Protein AF-A0A0Q4RD48-F1 (afdb_monomer)

Foldseek 3Di:
DVVVVVVVVVVVVVVVVVVVVVVVVVVVVVVVVVVVVVVVVVVVVVVVVVVLVVVLVVQDDLVQCDLDAPNHHVSNVVSQVVSCVVPVVDPKDKDADPSQHIDIPPPVPDDPPPDGPCPDPVNVVD

Sequence (126 aa):
MARKAALKMQGRALDVNTARAKVQEEMFASASGKLAVLNETINQMIGATEKNVDFLADQLPAGNIGPVQGNEDPFVRAVLDAYKQKHDDVELASVGTDQGVYANVPKSAVNPADYDPRKRPWYISA

Mean predicted aligned error: 7.2 Å

Structure (mmCIF, N/CA/C/O backbone):
data_AF-A0A0Q4RD48-F1
#
_entry.id   AF-A0A0Q4RD48-F1
#
loop_
_atom_site.group_PDB
_atom_site.id
_atom_site.type_symbol
_atom_site.label_atom_id
_atom_site.label_alt_id
_atom_site.label_comp_id
_atom_site.label_asym_id
_atom_site.label_entity_id
_atom_site.label_seq_id
_atom_site.pdbx_PDB_ins_code
_atom_site.Cartn_x
_atom_site.Cartn_y
_atom_site.Cartn_z
_atom_site.occupancy
_atom_site.B_iso_or_equiv
_atom_site.auth_seq_id
_atom_site.auth_comp_id
_atom_site.auth_asym_id
_atom_site.auth_atom_id
_atom_site.pdbx_PDB_model_num
ATOM 1 N N . MET A 1 1 ? -40.229 -0.021 63.964 1.00 63.75 1 MET A N 1
ATOM 2 C CA . MET A 1 1 ? -38.844 0.433 63.682 1.00 63.75 1 MET A CA 1
ATOM 3 C C . MET A 1 1 ? -38.163 -0.397 62.582 1.00 63.75 1 MET A C 1
ATOM 5 O O . MET A 1 1 ? -37.838 0.177 61.552 1.00 63.75 1 MET A O 1
ATOM 9 N N . ALA A 1 2 ? -38.022 -1.725 62.716 1.00 69.75 2 ALA A N 1
ATOM 10 C CA . ALA A 1 2 ? -37.263 -2.577 61.776 1.00 69.75 2 ALA A CA 1
ATOM 11 C C . ALA A 1 2 ? -37.723 -2.542 60.297 1.00 69.75 2 ALA A C 1
ATOM 13 O O . ALA A 1 2 ? -36.904 -2.437 59.389 1.00 69.75 2 ALA A O 1
ATOM 14 N N . ARG A 1 3 ? -39.037 -2.540 60.033 1.00 71.50 3 ARG A N 1
ATOM 15 C CA . ARG A 1 3 ? -39.597 -2.561 58.664 1.00 71.50 3 ARG A CA 1
ATOM 16 C C . ARG A 1 3 ? -39.280 -1.298 57.841 1.00 71.50 3 ARG A C 1
ATOM 18 O O . ARG A 1 3 ? -39.091 -1.379 56.634 1.00 71.50 3 ARG A O 1
ATOM 25 N N . LYS A 1 4 ? -39.168 -0.137 58.500 1.00 70.69 4 LYS A N 1
ATOM 26 C CA . LYS A 1 4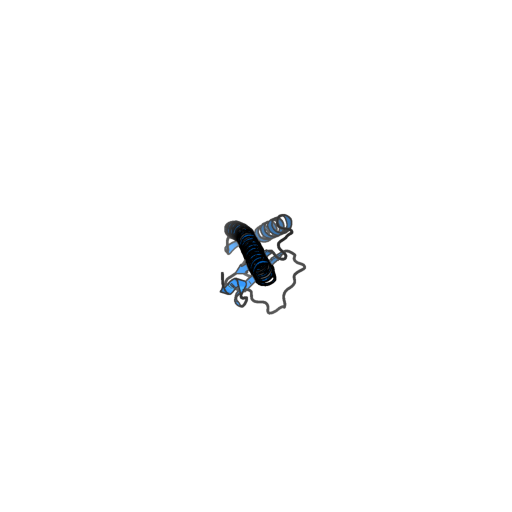 ? -38.841 1.154 57.862 1.00 70.69 4 LYS A CA 1
ATOM 27 C C . LYS A 1 4 ? -37.348 1.253 57.517 1.00 70.69 4 LYS A C 1
ATOM 29 O O . LYS A 1 4 ? -36.992 1.844 56.503 1.00 70.69 4 LYS A O 1
ATOM 34 N N . ALA A 1 5 ? -36.487 0.634 58.330 1.00 69.00 5 ALA A N 1
ATOM 35 C CA . ALA A 1 5 ? -35.058 0.508 58.048 1.00 69.00 5 ALA A CA 1
ATOM 36 C C . ALA A 1 5 ? -34.791 -0.446 56.869 1.00 69.00 5 ALA A C 1
ATOM 38 O O . ALA A 1 5 ? -34.026 -0.099 55.974 1.00 69.00 5 ALA A O 1
ATOM 39 N N . ALA A 1 6 ? -35.493 -1.585 56.810 1.00 69.19 6 ALA A N 1
ATOM 40 C CA . ALA A 1 6 ? -35.387 -2.543 55.708 1.00 69.19 6 ALA A CA 1
ATOM 41 C C . ALA A 1 6 ? -35.803 -1.943 54.350 1.00 69.19 6 ALA A C 1
ATOM 43 O O . ALA A 1 6 ? -35.068 -2.081 53.375 1.00 69.19 6 ALA A O 1
ATOM 44 N N . LEU A 1 7 ? -36.916 -1.196 54.293 1.00 70.69 7 LEU A N 1
ATOM 45 C CA . LEU A 1 7 ? -37.336 -0.493 53.069 1.00 70.69 7 LEU A CA 1
ATOM 46 C C . LEU A 1 7 ? -36.302 0.548 52.605 1.00 70.69 7 LEU A C 1
ATOM 48 O O . LEU A 1 7 ? -36.024 0.666 51.415 1.00 70.69 7 LEU A O 1
ATOM 52 N N . LYS A 1 8 ? -35.704 1.292 53.544 1.00 72.50 8 LYS A N 1
ATOM 53 C CA . LYS A 1 8 ? -34.681 2.303 53.236 1.00 72.50 8 LYS A CA 1
ATOM 54 C C . LYS A 1 8 ? -33.381 1.674 52.718 1.00 72.50 8 LYS A C 1
ATOM 56 O O . LYS A 1 8 ? -32.714 2.265 51.873 1.00 72.50 8 LYS A O 1
ATOM 61 N N . MET A 1 9 ? -33.021 0.485 53.206 1.00 68.19 9 MET A N 1
ATOM 62 C CA . MET A 1 9 ? -31.880 -0.283 52.694 1.00 68.19 9 MET A CA 1
ATOM 63 C C . MET A 1 9 ? -32.156 -0.874 51.305 1.00 68.19 9 MET A C 1
ATOM 65 O O . MET A 1 9 ? -31.274 -0.815 50.454 1.00 68.19 9 MET A O 1
ATOM 69 N N . GLN A 1 10 ? -33.372 -1.372 51.050 1.00 68.25 10 GLN A N 1
ATOM 70 C CA . GLN A 1 10 ? -33.775 -1.862 49.726 1.00 68.25 10 GLN A CA 1
ATOM 71 C C . GLN A 1 10 ? -33.775 -0.750 48.667 1.00 68.25 10 GLN A C 1
ATOM 73 O O . GLN A 1 10 ? -33.220 -0.955 47.592 1.00 68.25 10 GLN A O 1
ATOM 78 N N . GLY A 1 11 ? -34.305 0.439 48.983 1.00 75.81 11 GLY A N 1
ATOM 79 C CA . GLY A 1 11 ? -34.255 1.595 48.075 1.00 75.81 11 GLY A CA 1
ATOM 80 C C . GLY A 1 11 ? -32.822 1.992 47.708 1.00 75.81 11 GLY A C 1
ATOM 81 O O . GLY A 1 11 ? -32.483 2.076 46.536 1.00 75.81 11 GLY A O 1
ATOM 82 N N . ARG A 1 12 ? -31.930 2.087 48.705 1.00 71.50 12 ARG A N 1
ATOM 83 C CA . ARG A 1 12 ? -30.503 2.374 48.472 1.00 71.50 12 ARG A CA 1
ATOM 84 C C . ARG A 1 12 ? -29.798 1.315 47.622 1.00 71.50 12 ARG A C 1
ATOM 86 O O . ARG A 1 12 ? -28.928 1.658 46.831 1.00 71.50 12 ARG A O 1
ATOM 93 N N . ALA A 1 13 ? -30.132 0.036 47.793 1.00 71.94 13 ALA A N 1
ATOM 94 C CA . ALA A 1 13 ? -29.549 -1.039 46.991 1.00 71.94 13 ALA A CA 1
ATOM 95 C C . ALA A 1 13 ? -29.998 -0.969 45.519 1.00 71.94 13 ALA A C 1
ATOM 97 O O . ALA A 1 13 ? -29.180 -1.176 44.623 1.00 71.94 13 ALA A O 1
ATOM 98 N N . LEU A 1 14 ? -31.268 -0.629 45.269 1.00 77.19 14 LEU A N 1
ATOM 99 C CA . LEU A 1 14 ? -31.795 -0.380 43.922 1.00 77.19 14 LEU A CA 1
ATOM 100 C C . LEU A 1 14 ? -31.122 0.837 43.270 1.00 77.19 14 LEU A C 1
ATOM 102 O O . LEU A 1 14 ? -30.702 0.748 42.116 1.00 77.19 14 LEU A O 1
ATOM 106 N N . ASP A 1 15 ? -30.932 1.925 44.020 1.00 84.94 15 ASP A N 1
ATOM 107 C CA . ASP A 1 15 ? -30.245 3.128 43.537 1.00 84.94 15 ASP A CA 1
ATOM 108 C C . ASP A 1 15 ? -28.783 2.835 43.160 1.00 84.94 15 ASP A C 1
ATOM 110 O O . ASP A 1 15 ? -28.322 3.237 42.094 1.00 84.94 15 ASP A O 1
ATOM 114 N N . VAL A 1 16 ? -28.055 2.074 43.989 1.00 89.31 16 VAL A N 1
ATOM 115 C CA . VAL A 1 16 ? -26.659 1.686 43.710 1.00 89.31 16 VAL A CA 1
ATOM 116 C C . VAL A 1 16 ? -26.559 0.783 42.480 1.00 89.31 16 VAL A C 1
ATOM 118 O O . VAL A 1 16 ? -25.651 0.962 41.670 1.00 89.31 16 VAL A O 1
ATOM 121 N N . ASN A 1 17 ? -27.473 -0.174 42.314 1.00 90.81 17 ASN A N 1
ATOM 122 C CA . ASN A 1 17 ? -27.480 -1.046 41.137 1.00 90.81 17 ASN A CA 1
ATOM 123 C C . ASN A 1 17 ? -27.810 -0.267 39.858 1.00 90.81 17 ASN A C 1
ATOM 125 O O . ASN A 1 17 ? -27.171 -0.486 38.832 1.00 90.81 17 ASN A O 1
ATOM 129 N N . THR A 1 18 ? -28.742 0.684 39.938 1.00 92.50 18 THR A N 1
ATOM 130 C CA . THR A 1 18 ? -29.093 1.570 38.820 1.00 92.50 18 THR A CA 1
ATOM 131 C C . THR A 1 18 ? -27.919 2.474 38.446 1.00 92.50 18 THR A C 1
ATOM 133 O O . THR A 1 18 ? -27.555 2.561 37.276 1.00 92.50 18 THR A O 1
ATOM 136 N N . ALA A 1 19 ? -27.263 3.086 39.436 1.00 91.50 19 ALA A N 1
ATOM 137 C CA . ALA A 1 19 ? -26.072 3.903 39.216 1.00 91.50 19 ALA A CA 1
ATOM 138 C C . ALA A 1 19 ? -24.924 3.087 38.598 1.00 91.50 19 ALA A C 1
ATOM 140 O O . ALA A 1 19 ? -24.283 3.544 37.656 1.00 91.50 19 ALA A O 1
ATOM 141 N N . ARG A 1 20 ? -24.693 1.852 39.068 1.00 92.31 20 ARG A N 1
ATOM 142 C CA . ARG A 1 20 ? -23.698 0.939 38.476 1.00 92.31 20 ARG A CA 1
ATOM 143 C C . ARG A 1 20 ? -24.020 0.596 37.025 1.00 92.31 20 ARG A C 1
ATOM 145 O O . ARG A 1 20 ? -23.118 0.647 36.196 1.00 92.31 20 ARG A O 1
ATOM 152 N N . ALA A 1 21 ? -25.277 0.278 36.719 1.00 94.81 21 ALA A N 1
ATOM 153 C CA . ALA A 1 21 ? -25.706 -0.027 35.358 1.00 94.81 21 ALA A CA 1
ATOM 154 C C . ALA A 1 21 ? -25.513 1.178 34.424 1.00 94.81 21 ALA A C 1
ATOM 156 O O . ALA A 1 21 ? -24.994 1.015 33.324 1.00 94.81 21 ALA A O 1
ATOM 157 N N . LYS A 1 22 ? -25.842 2.392 34.888 1.00 95.12 22 LYS A N 1
ATOM 158 C CA . LYS A 1 22 ? -25.640 3.621 34.110 1.00 95.12 22 LYS A CA 1
ATOM 159 C C . LYS A 1 22 ? -24.163 3.887 33.824 1.00 95.12 22 LYS A C 1
ATOM 161 O O . LYS A 1 22 ? -23.805 4.165 32.687 1.00 95.12 22 LYS A O 1
ATOM 166 N N . VAL A 1 23 ? -23.299 3.722 34.826 1.00 95.88 23 VAL A N 1
ATOM 167 C CA . VAL A 1 23 ? -21.846 3.855 34.641 1.00 95.88 23 VAL A CA 1
ATOM 168 C C . VAL A 1 23 ? -21.321 2.813 33.649 1.00 95.88 23 VAL A C 1
ATOM 170 O O . VAL A 1 23 ? -20.523 3.148 32.781 1.00 95.88 23 VAL A O 1
ATOM 173 N N . GLN A 1 24 ? -21.780 1.560 33.727 1.00 96.12 24 GLN A N 1
ATOM 174 C CA . GLN A 1 24 ? -21.393 0.517 32.768 1.00 96.12 24 GLN A CA 1
ATOM 175 C C . GLN A 1 24 ? -21.842 0.841 31.339 1.00 96.12 24 GLN A C 1
ATOM 177 O O . GLN A 1 24 ? -21.060 0.679 30.403 1.00 96.12 24 GLN A O 1
ATOM 182 N N . GLU A 1 25 ? -23.074 1.323 31.173 1.00 97.38 25 GLU A N 1
ATOM 183 C CA . GLU A 1 25 ? -23.611 1.768 29.885 1.00 97.38 25 GLU A CA 1
ATOM 184 C C . GLU A 1 25 ? -22.767 2.909 29.303 1.00 97.38 25 GLU A C 1
ATOM 186 O O . GLU A 1 25 ? -22.337 2.835 28.155 1.00 97.38 25 GLU A O 1
ATOM 191 N N . GLU A 1 26 ? -22.459 3.930 30.106 1.00 96.25 26 GLU A N 1
ATOM 192 C CA . GLU A 1 26 ? -21.631 5.066 29.690 1.00 96.25 26 GLU A CA 1
ATOM 193 C C . GLU A 1 26 ? -20.201 4.641 29.334 1.00 96.25 26 GLU A C 1
ATOM 195 O O . GLU A 1 26 ? -19.645 5.111 28.340 1.00 96.25 26 GLU A O 1
ATOM 200 N N . MET A 1 27 ? -19.613 3.709 30.090 1.00 96.94 27 MET A N 1
ATOM 201 C CA . MET A 1 27 ? -18.303 3.136 29.772 1.00 96.94 27 MET A CA 1
ATOM 202 C C . MET A 1 27 ? -18.323 2.394 28.431 1.00 96.94 27 MET A C 1
ATOM 204 O O . MET A 1 27 ? -17.423 2.593 27.613 1.00 96.94 27 MET A O 1
ATOM 208 N N . PHE A 1 28 ? -19.346 1.571 28.181 1.00 97.69 28 PHE A N 1
ATOM 209 C CA . PHE A 1 28 ? -19.479 0.824 26.930 1.00 97.69 28 PHE A CA 1
ATOM 210 C C . PHE A 1 28 ? -19.743 1.746 25.735 1.00 97.69 28 PHE A C 1
ATOM 212 O O . PHE A 1 28 ? -19.109 1.603 24.687 1.00 97.69 28 PHE A O 1
ATOM 219 N N . ALA A 1 29 ? -20.629 2.729 25.900 1.00 97.38 29 ALA A N 1
ATOM 220 C CA . ALA A 1 29 ? -20.914 3.735 24.885 1.00 97.38 29 ALA A CA 1
ATOM 221 C C . ALA A 1 29 ? -19.663 4.566 24.562 1.00 97.38 29 ALA A C 1
ATOM 223 O O . ALA A 1 29 ? -19.347 4.780 23.392 1.00 97.38 29 ALA A O 1
ATOM 224 N N . SER A 1 30 ? -18.897 4.967 25.583 1.00 97.56 30 SER A N 1
ATOM 225 C CA . SER A 1 30 ? -17.634 5.690 25.400 1.00 97.56 30 SER A CA 1
ATOM 226 C C . SER A 1 30 ? -16.596 4.850 24.658 1.00 97.56 30 SER A C 1
ATOM 228 O O . SER A 1 30 ? -15.964 5.344 23.725 1.00 97.56 30 SER A O 1
ATOM 230 N N . ALA A 1 31 ? -16.426 3.579 25.034 1.00 97.56 31 ALA A N 1
ATOM 231 C CA . ALA A 1 31 ? -15.506 2.673 24.353 1.00 97.56 31 ALA A CA 1
ATOM 232 C C . ALA A 1 31 ? -15.905 2.466 22.883 1.00 97.56 31 ALA A C 1
ATOM 234 O O . ALA A 1 31 ? -15.064 2.597 21.996 1.00 97.56 31 ALA A O 1
ATOM 235 N N . SER A 1 32 ? -17.192 2.236 22.621 1.00 97.75 32 SER A N 1
ATOM 236 C CA . SER A 1 32 ? -17.727 2.050 21.267 1.00 97.75 32 SER A CA 1
ATOM 237 C C . SER A 1 32 ? -17.540 3.298 20.402 1.00 97.75 32 SER A C 1
ATOM 239 O O . SER A 1 32 ? -17.084 3.197 19.267 1.00 97.75 32 SER A O 1
ATOM 241 N N . GLY A 1 33 ? -17.812 4.488 20.949 1.00 98.06 33 GLY A N 1
ATOM 242 C CA . GLY A 1 33 ? -17.588 5.753 20.248 1.00 98.06 33 GLY A CA 1
ATOM 243 C C . GLY A 1 33 ? -16.113 5.986 19.909 1.00 98.06 33 GLY A C 1
ATOM 244 O O . GLY A 1 33 ? -15.794 6.389 18.794 1.00 98.06 33 GLY A O 1
ATOM 245 N N . LYS A 1 34 ? -15.196 5.667 20.831 1.00 98.00 34 LYS A N 1
ATOM 246 C CA . LYS A 1 34 ? -13.747 5.757 20.577 1.00 98.00 34 LYS A CA 1
ATOM 247 C C . LYS A 1 34 ? -13.292 4.791 19.486 1.00 98.00 34 LYS A C 1
ATOM 249 O O . LYS A 1 34 ? -12.495 5.182 18.640 1.00 98.00 34 LYS A O 1
ATOM 254 N N . LEU A 1 35 ? -13.803 3.558 19.487 1.00 98.31 35 LEU A N 1
ATOM 255 C CA . LEU A 1 35 ? -13.509 2.579 18.437 1.00 98.31 35 LEU A CA 1
ATOM 256 C C . LEU A 1 35 ? -14.038 3.032 17.075 1.00 98.31 35 LEU A C 1
ATOM 258 O O . LEU A 1 35 ? -13.334 2.881 16.083 1.00 98.31 35 LEU A O 1
ATOM 262 N N . ALA A 1 36 ? -15.230 3.631 17.024 1.00 98.19 36 ALA A N 1
ATOM 263 C CA . ALA A 1 36 ? -15.784 4.169 15.785 1.00 98.19 36 ALA A CA 1
ATOM 264 C C . ALA A 1 36 ? -14.903 5.288 15.206 1.00 98.19 36 ALA A C 1
ATOM 266 O O . ALA A 1 36 ? -14.584 5.260 14.020 1.00 98.19 36 ALA A O 1
ATOM 267 N N . VAL A 1 37 ? -14.453 6.227 16.047 1.00 98.44 37 VAL A N 1
ATOM 268 C CA . VAL A 1 37 ? -13.531 7.294 15.623 1.00 98.44 37 VAL A CA 1
ATOM 269 C C . VAL A 1 37 ? -12.193 6.714 15.166 1.00 98.44 37 VAL A C 1
ATOM 271 O O . VAL A 1 37 ? -11.690 7.115 14.125 1.00 98.44 37 VAL A O 1
ATOM 274 N N . LEU A 1 38 ? -11.628 5.748 15.898 1.00 98.50 38 LEU A N 1
ATOM 275 C CA . LEU A 1 38 ? -10.382 5.090 15.497 1.00 98.50 38 LEU A CA 1
ATOM 276 C C . LEU A 1 38 ? -10.518 4.399 14.134 1.00 98.50 38 LEU A C 1
ATOM 278 O O . LEU A 1 38 ? -9.634 4.537 13.294 1.00 98.50 38 LEU A O 1
ATOM 282 N N . ASN A 1 39 ? -11.618 3.679 13.913 1.00 98.56 39 ASN A N 1
ATOM 283 C CA . ASN A 1 39 ? -11.886 2.995 12.653 1.00 98.56 39 ASN A CA 1
ATOM 284 C C . ASN A 1 39 ? -11.997 3.983 11.487 1.00 98.56 39 ASN A C 1
ATOM 286 O O . ASN A 1 39 ? -11.417 3.756 10.431 1.00 98.56 39 ASN A O 1
ATOM 290 N N . GLU A 1 40 ? -12.689 5.102 11.696 1.00 98.56 40 GLU A N 1
ATOM 291 C CA . GLU A 1 40 ? -12.789 6.161 10.692 1.00 98.56 40 GLU A CA 1
ATOM 292 C C . GLU A 1 40 ? -11.420 6.779 10.383 1.00 98.56 40 GLU A C 1
ATOM 294 O O . GLU A 1 40 ? -11.066 6.931 9.218 1.00 98.56 40 GLU A O 1
ATOM 299 N N . THR A 1 41 ? -10.604 7.055 11.402 1.00 98.38 41 THR A N 1
ATOM 300 C CA . THR A 1 41 ? -9.236 7.553 11.201 1.00 98.38 41 THR A CA 1
ATOM 301 C C . THR A 1 41 ? -8.386 6.564 10.401 1.00 98.38 41 THR A C 1
ATOM 303 O O . THR A 1 41 ? -7.678 6.975 9.486 1.00 98.38 41 THR A O 1
ATOM 306 N N . ILE A 1 42 ? -8.470 5.263 10.701 1.00 98.19 42 ILE A N 1
ATOM 307 C CA . ILE A 1 42 ? -7.751 4.223 9.949 1.00 98.19 42 ILE A CA 1
ATOM 3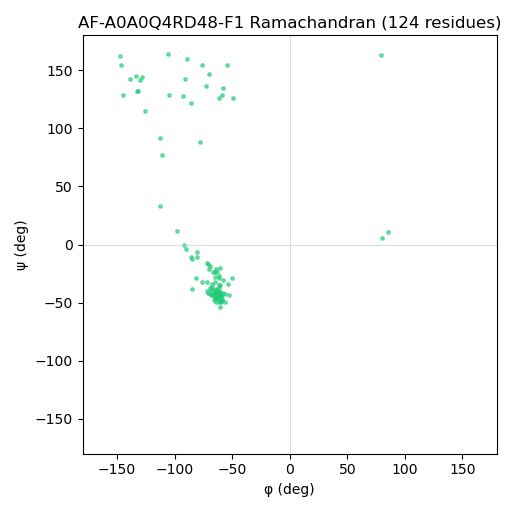08 C C . ILE A 1 42 ? -8.211 4.205 8.489 1.00 98.19 42 ILE A C 1
ATOM 310 O O . ILE A 1 42 ? -7.371 4.217 7.592 1.00 98.19 42 ILE A O 1
ATOM 314 N N . ASN A 1 43 ? -9.521 4.240 8.239 1.00 98.44 43 ASN A N 1
ATOM 315 C CA . ASN A 1 43 ? -10.068 4.271 6.883 1.00 98.44 43 ASN A CA 1
ATOM 316 C C . ASN A 1 43 ? -9.602 5.507 6.107 1.00 98.44 43 ASN A C 1
ATOM 318 O O . ASN A 1 43 ? -9.244 5.401 4.938 1.00 98.44 43 ASN A O 1
ATOM 322 N N . GLN A 1 44 ? -9.570 6.675 6.751 1.00 98.12 44 GLN A N 1
ATOM 323 C CA . GLN A 1 44 ? -9.084 7.908 6.132 1.00 98.12 44 GLN A CA 1
ATOM 324 C C . GLN A 1 44 ? -7.595 7.830 5.793 1.00 98.12 44 GLN A C 1
ATOM 326 O O . GLN A 1 44 ? -7.198 8.279 4.719 1.00 98.12 44 GLN A O 1
ATOM 331 N N . MET A 1 45 ? -6.779 7.246 6.676 1.00 96.31 45 MET A N 1
ATOM 332 C CA . MET A 1 45 ? -5.355 7.033 6.413 1.00 96.31 45 MET A CA 1
ATOM 333 C C . MET A 1 45 ? -5.145 6.072 5.242 1.00 96.31 45 MET A C 1
ATOM 335 O O . MET A 1 45 ? -4.427 6.420 4.310 1.00 96.31 45 MET A O 1
ATOM 339 N N . ILE A 1 46 ? -5.820 4.917 5.243 1.00 95.81 46 ILE A N 1
ATOM 340 C CA . ILE A 1 46 ? -5.739 3.940 4.146 1.00 95.81 46 ILE A CA 1
ATOM 341 C C . ILE A 1 46 ? -6.192 4.578 2.832 1.00 95.81 46 ILE A C 1
ATOM 343 O O . ILE A 1 46 ? -5.448 4.544 1.859 1.00 95.81 46 ILE A O 1
ATOM 347 N N . GLY A 1 47 ? -7.348 5.243 2.813 1.00 97.38 47 GLY A N 1
ATOM 348 C CA . GLY A 1 47 ? -7.866 5.886 1.606 1.00 97.38 47 GLY A CA 1
ATOM 349 C C . GLY A 1 47 ? -6.993 7.041 1.100 1.00 97.38 47 GLY A C 1
ATOM 350 O O . GLY A 1 47 ? -6.972 7.328 -0.096 1.00 97.38 47 GLY A O 1
ATOM 351 N N . ALA A 1 48 ? -6.256 7.727 1.979 1.00 95.75 48 ALA A N 1
ATOM 352 C CA . ALA A 1 48 ? -5.254 8.706 1.564 1.00 95.75 48 ALA A CA 1
ATOM 353 C C . ALA A 1 48 ? -4.034 8.023 0.927 1.00 95.75 48 ALA A C 1
ATOM 355 O O . ALA A 1 48 ? -3.546 8.490 -0.102 1.00 95.75 48 ALA A O 1
ATOM 356 N N . THR A 1 49 ? -3.570 6.909 1.498 1.00 94.44 49 THR A N 1
ATOM 357 C CA . THR A 1 49 ? -2.488 6.101 0.924 1.00 94.44 49 THR A CA 1
ATOM 358 C C . THR A 1 49 ? -2.881 5.514 -0.431 1.00 94.44 49 THR A C 1
ATOM 360 O O . THR A 1 49 ? -2.091 5.618 -1.361 1.00 94.44 49 THR A O 1
ATOM 363 N N . GLU A 1 50 ? -4.096 4.980 -0.581 1.00 95.31 50 GLU A N 1
ATOM 364 C CA . GLU A 1 50 ? -4.625 4.477 -1.859 1.00 95.31 50 GLU A CA 1
ATOM 365 C C . GLU A 1 50 ? -4.580 5.559 -2.943 1.00 95.31 50 GLU A C 1
ATOM 367 O O . GLU A 1 50 ? -3.974 5.354 -3.987 1.00 95.31 50 GLU A O 1
ATOM 372 N N . LYS A 1 51 ? -5.082 6.767 -2.657 1.00 96.56 51 LYS A N 1
ATOM 373 C CA . LYS A 1 51 ? -5.022 7.894 -3.608 1.00 96.56 51 LYS A CA 1
ATOM 374 C C . LYS A 1 51 ? -3.596 8.296 -3.986 1.00 96.56 51 LYS A C 1
ATOM 376 O O . LYS A 1 51 ? -3.360 8.722 -5.114 1.00 96.56 51 LYS A O 1
ATOM 381 N N . ASN A 1 52 ? -2.649 8.204 -3.052 1.00 94.94 52 ASN A N 1
ATOM 382 C CA . ASN A 1 52 ? -1.240 8.476 -3.344 1.00 94.94 52 ASN A CA 1
ATOM 383 C C . ASN A 1 52 ? -0.642 7.393 -4.256 1.00 94.94 52 ASN A C 1
ATOM 385 O O . ASN A 1 52 ? 0.151 7.720 -5.139 1.00 94.94 52 ASN A O 1
ATOM 389 N N . VAL A 1 53 ? -1.035 6.128 -4.067 1.00 94.25 53 VAL A N 1
ATOM 390 C CA . VAL A 1 53 ? -0.643 5.009 -4.936 1.00 94.25 53 VAL A CA 1
ATOM 391 C C . VAL A 1 53 ? -1.264 5.154 -6.326 1.00 94.25 53 VAL A C 1
ATOM 393 O O . VAL A 1 53 ? -0.540 5.000 -7.305 1.00 94.25 53 VAL A O 1
ATOM 396 N N . ASP A 1 54 ? -2.540 5.529 -6.428 1.00 94.88 54 ASP A N 1
ATOM 397 C CA . ASP A 1 54 ? -3.205 5.809 -7.709 1.00 94.88 54 ASP A CA 1
ATOM 398 C C . ASP A 1 54 ? -2.485 6.931 -8.462 1.00 94.88 54 ASP A C 1
ATOM 400 O O . ASP A 1 54 ? -2.118 6.782 -9.626 1.00 94.88 54 ASP A O 1
ATOM 404 N N . PHE A 1 55 ? -2.189 8.036 -7.769 1.00 94.31 55 PHE A N 1
ATOM 405 C CA . PHE A 1 55 ? -1.441 9.141 -8.359 1.00 94.31 55 PHE A CA 1
ATOM 406 C C . PHE A 1 55 ? -0.056 8.697 -8.843 1.00 94.31 55 PHE A C 1
ATOM 408 O O . PHE A 1 55 ? 0.364 9.076 -9.935 1.00 94.31 55 PHE A O 1
ATOM 415 N N . LEU A 1 56 ? 0.657 7.888 -8.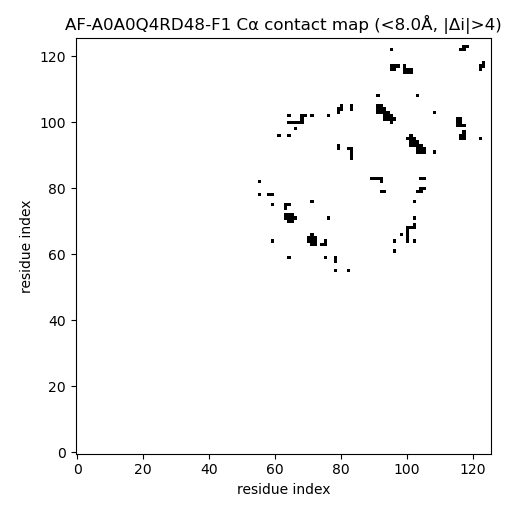054 1.00 93.56 56 LEU A N 1
ATOM 416 C CA . LEU A 1 56 ? 1.946 7.322 -8.449 1.00 93.56 56 LEU A CA 1
ATOM 417 C C . LEU A 1 56 ? 1.815 6.438 -9.698 1.00 93.56 56 LEU A C 1
ATOM 419 O O . LEU A 1 56 ? 2.639 6.557 -10.605 1.00 93.56 56 LEU A O 1
ATOM 423 N N . ALA A 1 57 ? 0.797 5.579 -9.754 1.00 92.38 57 ALA A N 1
ATOM 424 C CA . ALA A 1 57 ? 0.534 4.705 -10.891 1.00 92.38 57 ALA A CA 1
ATOM 425 C C . ALA A 1 57 ? 0.249 5.509 -12.170 1.00 92.38 57 ALA A C 1
ATOM 427 O O . ALA A 1 57 ? 0.829 5.213 -13.214 1.00 92.38 57 ALA A O 1
ATOM 428 N N . ASP A 1 58 ? -0.532 6.589 -12.075 1.00 92.19 58 ASP A N 1
ATOM 429 C CA . ASP A 1 58 ? -0.811 7.500 -13.194 1.00 92.19 58 ASP A CA 1
ATOM 430 C C . ASP A 1 58 ? 0.457 8.176 -13.747 1.00 92.19 58 ASP A C 1
ATOM 432 O O . ASP A 1 58 ? 0.525 8.513 -14.931 1.00 92.19 58 ASP A O 1
ATOM 436 N N . GLN A 1 59 ? 1.480 8.379 -12.908 1.00 90.81 59 GLN A N 1
ATOM 437 C CA . GLN A 1 59 ? 2.760 8.952 -13.339 1.00 90.81 59 GLN A 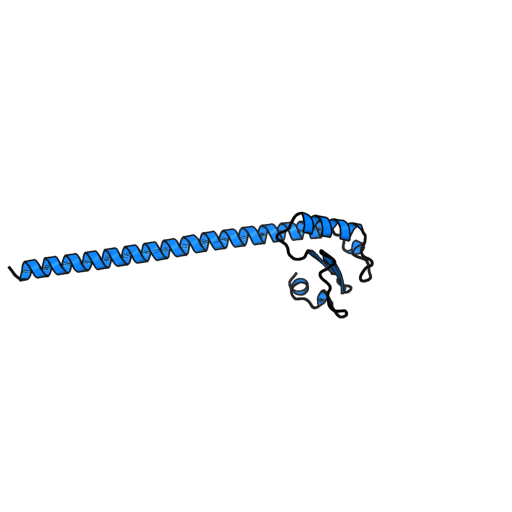CA 1
ATOM 438 C C . GLN A 1 59 ? 3.697 7.936 -14.000 1.00 90.81 59 GLN A C 1
ATOM 440 O O . GLN A 1 59 ? 4.720 8.346 -14.547 1.00 90.81 59 GLN A O 1
ATOM 445 N N . LEU A 1 60 ? 3.407 6.634 -13.945 1.00 89.06 60 LEU A N 1
ATOM 446 C CA . LEU A 1 60 ? 4.298 5.574 -14.417 1.00 89.06 60 LEU A CA 1
ATOM 447 C C . LEU A 1 60 ? 3.702 4.870 -15.648 1.00 89.06 60 LEU A C 1
ATOM 449 O O . LEU A 1 60 ? 2.998 3.869 -15.507 1.00 89.06 60 LEU A O 1
ATOM 453 N N . PRO A 1 61 ? 4.013 5.318 -16.882 1.00 80.94 61 PRO A N 1
ATOM 454 C CA . PRO A 1 61 ? 3.611 4.592 -18.078 1.00 80.94 61 PRO A CA 1
ATOM 455 C C . PRO A 1 61 ? 4.202 3.182 -18.047 1.00 80.94 61 PRO A C 1
ATOM 457 O O . PRO A 1 61 ? 5.415 3.026 -17.904 1.00 80.94 61 PRO A O 1
ATOM 460 N N . ALA A 1 62 ? 3.370 2.156 -18.245 1.00 73.00 62 ALA A N 1
ATOM 461 C CA . ALA A 1 62 ? 3.809 0.759 -18.185 1.00 73.00 62 ALA A CA 1
ATOM 462 C C . ALA A 1 62 ? 5.009 0.462 -19.110 1.00 73.00 62 ALA A C 1
ATOM 464 O O . ALA A 1 62 ? 5.898 -0.309 -18.755 1.00 73.00 62 ALA A O 1
ATOM 465 N N . GLY A 1 63 ? 5.081 1.133 -20.268 1.00 75.44 63 GLY A N 1
ATOM 466 C CA . GLY A 1 63 ? 6.197 1.009 -21.211 1.00 75.44 63 GLY A CA 1
ATOM 467 C C . GLY A 1 63 ? 7.549 1.507 -20.681 1.00 75.44 63 GLY A C 1
ATOM 468 O O . GLY A 1 63 ? 8.584 1.033 -21.143 1.00 75.44 63 GLY A O 1
ATOM 469 N N . ASN A 1 64 ? 7.562 2.401 -19.687 1.00 82.94 64 ASN A N 1
ATOM 470 C CA . ASN A 1 64 ? 8.787 2.995 -19.140 1.00 82.94 64 ASN A CA 1
ATOM 471 C C . ASN A 1 64 ? 9.438 2.113 -18.063 1.00 82.94 64 ASN A C 1
ATOM 473 O O . ASN A 1 64 ? 10.589 2.329 -17.699 1.00 82.94 64 ASN A O 1
ATOM 477 N N . ILE A 1 65 ? 8.741 1.093 -17.558 1.00 85.19 65 ILE A N 1
ATOM 478 C CA . ILE A 1 65 ? 9.326 0.130 -16.611 1.00 85.19 65 ILE A CA 1
ATOM 479 C C . ILE A 1 65 ? 10.328 -0.788 -17.335 1.00 85.19 65 ILE A C 1
ATOM 481 O O . ILE A 1 65 ? 11.177 -1.404 -16.709 1.00 85.19 65 ILE A O 1
ATOM 485 N N . GLY A 1 66 ? 10.293 -0.824 -18.668 1.00 83.44 66 GLY A N 1
ATOM 486 C CA . GLY A 1 66 ? 11.229 -1.592 -19.476 1.00 83.44 66 GLY A CA 1
ATOM 487 C C . GLY A 1 66 ? 10.881 -3.086 -19.548 1.00 83.44 66 GLY A C 1
ATOM 488 O O . GLY A 1 66 ? 10.086 -3.603 -18.762 1.00 83.44 66 GLY A O 1
ATOM 489 N N . PRO A 1 67 ? 11.450 -3.806 -20.531 1.00 82.69 67 PRO A N 1
ATOM 490 C CA . PRO A 1 67 ? 11.108 -5.206 -20.786 1.00 82.69 67 PRO A CA 1
ATOM 491 C C . PRO A 1 67 ? 11.898 -6.208 -19.931 1.00 82.69 67 PRO A C 1
ATOM 493 O O . PRO A 1 67 ? 11.590 -7.397 -19.955 1.00 82.69 67 PRO A O 1
ATOM 496 N N . VAL A 1 68 ? 12.946 -5.766 -19.226 1.00 82.56 68 VAL A N 1
ATOM 497 C CA . VAL A 1 68 ? 13.885 -6.638 -18.503 1.00 82.56 68 VAL A CA 1
ATOM 498 C C . VAL A 1 68 ? 14.226 -6.033 -17.144 1.00 82.56 68 VAL A C 1
ATOM 500 O O . VAL A 1 68 ? 14.410 -4.824 -17.027 1.00 82.56 68 VAL A O 1
ATOM 503 N N . GLN A 1 69 ? 14.353 -6.899 -16.138 1.00 83.25 69 GLN A N 1
ATOM 504 C CA . GLN A 1 69 ? 14.782 -6.564 -14.781 1.00 83.25 69 GLN A CA 1
ATOM 505 C C . GLN A 1 69 ? 16.067 -5.721 -14.771 1.00 83.25 69 GLN A C 1
ATOM 507 O O . GLN A 1 69 ? 17.085 -6.136 -15.327 1.00 83.25 69 GLN A O 1
ATOM 512 N N . GLY A 1 70 ? 16.037 -4.563 -14.105 1.00 79.31 70 GLY A N 1
ATOM 513 C CA . GLY A 1 70 ? 17.186 -3.661 -13.995 1.00 79.31 70 GLY A CA 1
ATOM 514 C C . GLY A 1 70 ? 17.427 -2.767 -15.216 1.00 79.31 70 GLY A C 1
ATOM 515 O O . GLY A 1 70 ? 18.442 -2.071 -15.254 1.00 79.31 70 GLY A O 1
ATOM 516 N N . ASN A 1 71 ? 16.535 -2.795 -16.210 1.00 80.62 71 ASN A N 1
ATOM 517 C CA . ASN A 1 71 ? 16.557 -1.917 -17.383 1.00 80.62 71 ASN A CA 1
ATOM 518 C C . ASN A 1 71 ? 15.362 -0.948 -17.382 1.00 80.62 71 ASN A C 1
ATOM 520 O O . ASN A 1 71 ? 14.798 -0.639 -18.434 1.00 80.62 71 ASN A O 1
ATOM 524 N N . GLU A 1 72 ? 14.929 -0.524 -16.196 1.00 83.69 72 GLU A N 1
ATOM 525 C CA . GLU A 1 72 ? 13.854 0.451 -16.064 1.00 83.69 72 GLU A CA 1
ATOM 526 C C . GLU A 1 72 ? 14.324 1.841 -16.520 1.00 83.69 72 GLU A C 1
ATOM 528 O O . GLU A 1 72 ? 15.486 2.213 -16.325 1.00 83.69 72 GLU A O 1
ATOM 533 N N . ASP A 1 73 ? 13.421 2.639 -17.101 1.00 88.56 73 ASP A N 1
ATOM 534 C CA . ASP A 1 73 ? 13.720 4.023 -17.471 1.00 88.56 73 ASP A CA 1
ATOM 535 C C . ASP A 1 73 ? 14.174 4.814 -16.223 1.00 88.56 73 ASP A C 1
ATOM 537 O O . ASP A 1 73 ? 13.531 4.727 -15.165 1.00 88.56 73 ASP A O 1
ATOM 541 N N . PRO A 1 74 ? 15.253 5.620 -16.303 1.00 89.56 74 PRO A N 1
ATOM 542 C CA . PRO A 1 74 ? 15.681 6.489 -15.206 1.00 89.56 74 PRO A CA 1
ATOM 543 C C . PRO A 1 74 ? 14.560 7.357 -14.613 1.00 89.56 74 PRO A C 1
ATOM 545 O O . PRO A 1 74 ? 14.597 7.680 -13.424 1.00 89.56 74 PRO A O 1
ATOM 548 N N . PHE A 1 75 ? 13.549 7.712 -15.407 1.00 90.00 75 PHE A N 1
ATOM 549 C CA . PHE A 1 75 ? 12.350 8.404 -14.958 1.00 90.00 75 PHE A CA 1
ATOM 550 C C . PHE A 1 75 ? 11.541 7.586 -13.944 1.00 90.00 75 PHE A C 1
ATOM 552 O O . PHE A 1 75 ? 11.192 8.114 -12.890 1.00 90.00 75 PHE A O 1
ATOM 559 N N . VAL A 1 76 ? 11.306 6.291 -14.200 1.00 91.00 76 VAL A N 1
ATOM 560 C CA . VAL A 1 76 ? 10.617 5.395 -13.247 1.00 91.00 76 VAL A CA 1
ATOM 561 C C . VAL A 1 76 ? 11.358 5.394 -11.920 1.00 91.00 76 VAL A C 1
ATOM 563 O O . VAL A 1 76 ? 10.752 5.513 -10.853 1.00 91.00 76 VAL A O 1
ATOM 566 N N . ARG A 1 77 ? 12.693 5.339 -11.978 1.00 90.12 77 ARG A N 1
ATOM 567 C CA . ARG A 1 77 ? 13.514 5.403 -10.776 1.00 90.12 77 ARG A CA 1
ATOM 568 C C . ARG A 1 77 ? 13.330 6.715 -10.015 1.00 90.12 77 ARG A C 1
ATOM 570 O O . ARG A 1 77 ? 13.121 6.680 -8.804 1.00 90.12 77 ARG A O 1
ATOM 577 N N . ALA A 1 78 ? 13.420 7.844 -10.711 1.00 92.38 78 ALA A N 1
ATOM 578 C CA . ALA A 1 78 ? 13.301 9.165 -10.105 1.00 92.38 78 ALA A CA 1
ATOM 579 C C . ALA A 1 78 ? 11.934 9.370 -9.436 1.00 92.38 78 ALA A C 1
ATOM 581 O O . ALA A 1 78 ? 11.869 9.903 -8.330 1.00 92.38 78 ALA A O 1
ATOM 582 N N . VAL A 1 79 ? 10.857 8.899 -10.070 1.00 94.06 79 VAL A N 1
ATOM 583 C CA . VAL A 1 79 ? 9.494 8.989 -9.532 1.00 94.06 79 VAL A CA 1
ATOM 584 C C . VAL A 1 79 ? 9.337 8.137 -8.269 1.00 94.06 79 VAL A C 1
ATOM 586 O O . VAL A 1 79 ? 8.863 8.645 -7.253 1.00 94.06 79 VAL A O 1
ATOM 589 N N . LEU A 1 80 ? 9.787 6.876 -8.282 1.00 93.69 80 LEU A N 1
ATOM 590 C CA . LEU A 1 80 ? 9.722 6.022 -7.090 1.00 93.69 80 LEU A CA 1
ATOM 591 C C . LEU A 1 80 ? 10.592 6.572 -5.942 1.00 93.69 80 LEU A C 1
ATOM 593 O O . LEU A 1 80 ? 10.193 6.499 -4.778 1.00 93.69 80 LEU A O 1
ATOM 597 N N . ASP A 1 81 ? 11.774 7.122 -6.251 1.00 93.31 81 ASP A N 1
ATOM 598 C CA . ASP A 1 81 ? 12.662 7.730 -5.250 1.00 93.31 81 ASP A CA 1
ATOM 599 C C . ASP A 1 81 ? 12.012 8.968 -4.619 1.00 93.31 81 ASP A C 1
ATOM 601 O O . ASP A 1 81 ? 11.995 9.099 -3.393 1.00 93.31 81 ASP A O 1
ATOM 605 N N . ALA A 1 82 ? 11.418 9.841 -5.440 1.00 94.38 82 ALA A N 1
ATOM 606 C CA . ALA A 1 82 ? 10.690 11.015 -4.969 1.00 94.38 82 ALA A CA 1
ATOM 607 C C . ALA A 1 82 ? 9.492 10.623 -4.089 1.00 94.38 82 ALA A C 1
ATOM 609 O O . ALA A 1 82 ? 9.281 11.228 -3.036 1.00 94.38 82 ALA A O 1
ATOM 610 N N . TYR A 1 83 ? 8.753 9.577 -4.475 1.00 95.19 83 TYR A N 1
ATOM 611 C CA . TYR A 1 83 ? 7.652 9.048 -3.673 1.00 95.19 83 TYR A CA 1
ATOM 612 C C . TYR A 1 83 ? 8.143 8.571 -2.299 1.00 95.19 83 TYR A C 1
ATOM 614 O O . TYR A 1 83 ? 7.667 9.057 -1.276 1.00 95.19 83 TYR A O 1
ATOM 622 N N . LYS A 1 84 ? 9.155 7.693 -2.241 1.00 93.81 84 LYS A N 1
ATOM 623 C CA . LYS A 1 84 ? 9.697 7.186 -0.964 1.00 93.81 84 LYS A CA 1
ATOM 624 C C . LYS A 1 84 ? 10.282 8.294 -0.083 1.00 93.81 84 LYS A C 1
ATOM 626 O O . LYS A 1 84 ? 10.206 8.197 1.142 1.00 93.81 84 LYS A O 1
ATOM 631 N N . GLN A 1 85 ? 10.887 9.320 -0.685 1.00 94.50 85 GLN A N 1
ATOM 632 C CA . GLN A 1 85 ? 11.420 10.472 0.044 1.00 94.50 85 GLN A CA 1
ATOM 633 C C . GLN A 1 85 ? 10.305 11.314 0.672 1.00 94.50 85 GLN A C 1
ATOM 635 O O . GLN A 1 85 ? 10.490 11.858 1.760 1.00 94.50 85 GLN A O 1
ATOM 640 N N . LYS A 1 86 ? 9.165 11.450 -0.014 1.00 95.19 86 LYS A N 1
ATOM 641 C CA . LYS A 1 86 ? 8.027 12.238 0.468 1.00 95.19 86 LYS A CA 1
ATOM 642 C C . LYS A 1 86 ? 7.154 11.478 1.470 1.00 95.19 86 LYS A C 1
ATOM 644 O O . LYS A 1 86 ? 6.554 12.117 2.330 1.00 95.19 86 LYS A O 1
ATOM 649 N N . HIS A 1 87 ? 7.117 10.156 1.344 1.00 93.62 87 HIS A N 1
ATOM 650 C CA . HIS A 1 87 ? 6.364 9.222 2.175 1.00 93.62 87 HIS A CA 1
ATOM 651 C C . HIS A 1 87 ? 7.338 8.383 3.015 1.00 93.62 87 HIS A C 1
ATOM 653 O O . HIS A 1 87 ? 7.676 7.239 2.682 1.00 93.62 87 HIS A O 1
ATOM 659 N N . ASP A 1 88 ? 7.874 8.987 4.079 1.00 90.38 88 ASP A N 1
ATOM 660 C CA . ASP A 1 88 ? 8.809 8.320 4.992 1.00 90.38 88 ASP A CA 1
ATOM 661 C C . ASP A 1 88 ? 8.147 7.179 5.784 1.00 90.38 88 ASP A C 1
ATOM 663 O O . ASP A 1 88 ? 8.827 6.215 6.136 1.00 90.38 88 ASP A O 1
ATOM 667 N N . ASP A 1 89 ? 6.826 7.247 5.935 1.00 90.62 89 ASP A N 1
ATOM 668 C CA . ASP 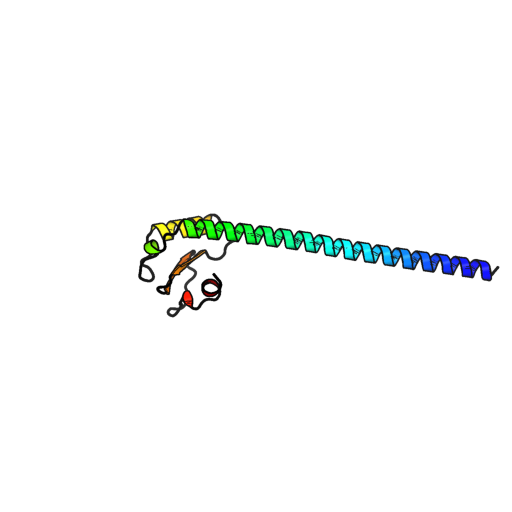A 1 89 ? 5.910 6.263 6.508 1.00 90.62 89 ASP A CA 1
ATOM 669 C C . ASP A 1 89 ? 5.715 4.998 5.655 1.00 90.62 89 ASP A C 1
ATOM 671 O O . ASP A 1 89 ? 5.345 3.947 6.179 1.00 90.62 89 ASP A O 1
ATOM 675 N N . VAL A 1 90 ? 6.000 5.059 4.353 1.00 91.06 90 VAL A N 1
ATOM 676 C CA . VAL A 1 90 ? 5.937 3.895 3.460 1.00 91.06 90 VAL A CA 1
ATOM 677 C C . VAL A 1 90 ? 7.256 3.137 3.513 1.00 91.06 90 VAL A C 1
ATOM 679 O O . VAL A 1 90 ? 8.290 3.693 3.173 1.00 91.06 90 VAL A O 1
ATOM 682 N N . GLU A 1 91 ? 7.257 1.857 3.876 1.00 91.38 91 GLU A N 1
ATOM 683 C CA . GLU A 1 91 ? 8.492 1.055 3.926 1.00 91.38 91 GLU A CA 1
ATOM 684 C C . GLU A 1 91 ? 9.144 0.891 2.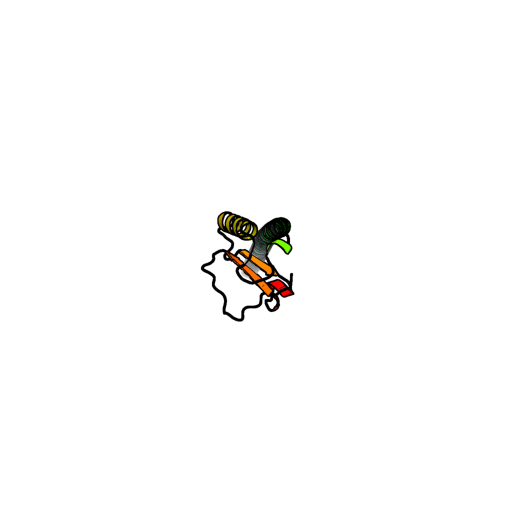540 1.00 91.38 91 GLU A C 1
ATOM 686 O O . GLU A 1 91 ? 10.360 1.035 2.384 1.00 91.38 91 GLU A O 1
ATOM 691 N N . LEU A 1 92 ? 8.319 0.630 1.525 1.00 92.56 92 LEU A N 1
ATOM 692 C CA . LEU A 1 92 ? 8.734 0.240 0.184 1.00 92.56 92 LEU A CA 1
ATOM 693 C C . LEU A 1 92 ? 7.779 0.835 -0.855 1.00 92.56 92 LEU A C 1
ATOM 695 O O . LEU A 1 92 ? 6.571 0.637 -0.765 1.00 92.56 92 LEU A O 1
ATOM 699 N N . ALA A 1 93 ? 8.321 1.507 -1.870 1.00 93.75 93 ALA A N 1
ATOM 700 C CA . ALA A 1 93 ? 7.579 1.835 -3.087 1.00 93.75 93 ALA A CA 1
ATOM 701 C C . ALA A 1 93 ? 8.049 0.900 -4.199 1.00 93.75 93 ALA A C 1
ATOM 703 O O . ALA A 1 93 ? 9.257 0.771 -4.415 1.00 93.75 93 ALA A O 1
ATOM 704 N N . SER A 1 94 ? 7.125 0.234 -4.887 1.00 93.12 94 SER A N 1
ATOM 705 C CA . SER A 1 94 ? 7.473 -0.758 -5.902 1.00 93.12 94 SER A CA 1
ATOM 706 C C . SER A 1 94 ? 6.482 -0.809 -7.049 1.00 93.12 94 SER A C 1
ATOM 708 O O . SER A 1 94 ? 5.302 -0.528 -6.868 1.00 93.12 94 SER A O 1
ATOM 710 N N . VAL A 1 95 ? 6.967 -1.250 -8.203 1.00 92.94 95 VAL A N 1
ATOM 711 C CA . VAL A 1 95 ? 6.174 -1.516 -9.397 1.00 92.94 95 VAL A CA 1
ATOM 712 C C . VAL A 1 95 ? 6.511 -2.905 -9.932 1.00 92.94 95 VAL A C 1
ATOM 714 O O . VAL A 1 95 ? 7.666 -3.331 -9.884 1.00 92.94 95 VAL A O 1
ATOM 717 N N . GLY A 1 96 ? 5.499 -3.618 -10.421 1.00 92.25 96 GLY A N 1
ATOM 718 C CA . GLY A 1 96 ? 5.646 -4.898 -11.107 1.00 92.25 96 GLY A CA 1
ATOM 719 C C . GLY A 1 96 ? 4.913 -4.878 -12.444 1.00 92.25 96 GLY A C 1
ATOM 720 O O . GLY A 1 96 ? 3.843 -4.282 -12.539 1.00 92.25 96 GLY A O 1
ATOM 721 N N . THR A 1 97 ? 5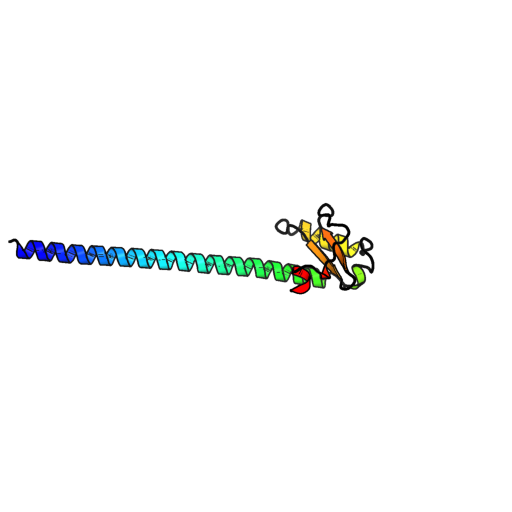.460 -5.535 -13.464 1.00 92.00 97 THR A N 1
ATOM 722 C CA . THR A 1 97 ? 4.826 -5.658 -14.786 1.00 92.00 97 THR A CA 1
ATOM 723 C C . THR A 1 97 ? 4.265 -7.056 -15.029 1.00 92.00 97 THR A C 1
ATOM 725 O O . THR A 1 97 ? 4.634 -8.030 -14.368 1.00 92.00 97 THR A O 1
ATOM 728 N N . ASP A 1 98 ? 3.398 -7.172 -16.031 1.00 91.88 98 ASP A N 1
ATOM 729 C CA . ASP A 1 98 ? 2.877 -8.446 -16.544 1.00 91.88 98 ASP A CA 1
ATOM 730 C C . ASP A 1 98 ? 3.973 -9.345 -17.161 1.00 91.88 98 ASP A C 1
ATOM 732 O O . ASP A 1 98 ? 3.846 -10.574 -17.199 1.00 91.88 98 ASP A O 1
ATOM 736 N N . GLN A 1 99 ? 5.104 -8.754 -17.556 1.00 91.06 99 GLN A N 1
ATOM 737 C CA . GLN A 1 99 ? 6.311 -9.463 -17.987 1.00 91.06 99 GLN A CA 1
ATOM 738 C C . GLN A 1 99 ? 7.160 -9.975 -16.811 1.00 91.06 99 GLN A C 1
ATOM 740 O O . GLN A 1 99 ? 8.111 -10.725 -17.022 1.00 91.06 99 GLN A O 1
ATOM 745 N N . GLY A 1 100 ? 6.808 -9.625 -15.571 1.00 91.25 100 GLY A N 1
ATOM 746 C CA . GLY A 1 100 ? 7.537 -10.030 -14.369 1.00 91.25 100 GLY A CA 1
ATOM 747 C C . GLY A 1 100 ? 8.719 -9.123 -14.017 1.00 91.25 100 GLY A C 1
ATOM 748 O O . GLY A 1 100 ? 9.498 -9.476 -13.138 1.00 91.25 100 GLY A O 1
ATOM 749 N N . VAL A 1 101 ? 8.855 -7.964 -14.671 1.00 91.19 101 VAL A N 1
ATOM 750 C CA . VAL A 1 101 ? 9.851 -6.944 -14.303 1.00 91.19 101 VAL A CA 1
ATOM 751 C C . VAL A 1 101 ? 9.409 -6.272 -13.013 1.00 91.19 101 VAL A C 1
ATOM 753 O O . VAL A 1 101 ? 8.231 -5.948 -12.859 1.00 91.19 101 VAL A O 1
ATOM 756 N N . TYR A 1 102 ? 10.340 -6.067 -12.088 1.00 91.25 102 TYR A N 1
ATOM 757 C CA . TYR A 1 102 ? 10.063 -5.491 -10.782 1.00 91.25 102 TYR A CA 1
ATOM 758 C C . TYR A 1 102 ? 11.063 -4.393 -10.435 1.00 91.25 102 TYR A C 1
ATOM 760 O O . TYR A 1 102 ? 12.263 -4.614 -10.489 1.00 91.25 102 TYR A O 1
ATOM 768 N N . ALA A 1 103 ? 10.601 -3.239 -9.973 1.00 90.50 103 ALA A N 1
ATOM 769 C CA . ALA A 1 103 ? 11.490 -2.206 -9.453 1.00 90.50 103 ALA A CA 1
ATOM 770 C C . ALA A 1 103 ? 10.985 -1.660 -8.132 1.00 90.50 103 ALA A C 1
ATOM 772 O O . ALA A 1 103 ? 9.781 -1.531 -7.922 1.00 90.50 103 ALA A O 1
ATOM 773 N N . ASN A 1 104 ? 11.913 -1.323 -7.237 1.00 92.06 104 ASN A N 1
ATOM 774 C CA . ASN A 1 104 ? 11.573 -0.835 -5.911 1.00 92.06 104 ASN A CA 1
ATOM 775 C C . ASN A 1 104 ? 12.560 0.182 -5.335 1.00 92.06 104 ASN A C 1
ATOM 777 O O . ASN A 1 104 ? 13.720 0.306 -5.743 1.00 92.06 104 ASN A O 1
ATOM 781 N N . VAL A 1 105 ? 12.081 0.902 -4.325 1.00 92.31 105 VAL A N 1
ATOM 782 C CA . VAL A 1 105 ? 12.843 1.845 -3.510 1.00 92.31 105 VAL A CA 1
ATOM 783 C C . VAL A 1 105 ? 12.563 1.563 -2.032 1.00 92.31 105 VAL A C 1
ATOM 785 O O . VAL A 1 105 ? 11.390 1.485 -1.668 1.00 92.31 105 VAL A O 1
ATOM 788 N N . PRO A 1 106 ? 13.597 1.466 -1.172 1.00 91.31 106 PRO A N 1
ATOM 789 C CA . PRO A 1 106 ? 15.023 1.655 -1.474 1.00 91.31 106 PRO A CA 1
ATOM 790 C C . PRO A 1 106 ? 15.651 0.460 -2.213 1.00 91.31 106 PRO A C 1
ATOM 792 O O . PRO A 1 106 ? 15.223 -0.675 -2.041 1.00 91.31 106 PRO A O 1
ATOM 795 N N . LYS A 1 107 ? 16.728 0.695 -2.986 1.00 87.38 107 LYS A N 1
ATOM 796 C CA . LYS A 1 107 ? 17.485 -0.376 -3.685 1.00 87.38 107 LYS A CA 1
ATOM 797 C C . LYS A 1 107 ? 18.090 -1.418 -2.741 1.00 87.38 107 LYS A C 1
ATOM 799 O O . LYS A 1 107 ? 18.434 -2.509 -3.176 1.00 87.38 107 LYS A O 1
ATOM 804 N N . SER A 1 108 ? 18.249 -1.077 -1.464 1.00 89.56 108 SER A N 1
ATOM 805 C CA . SER A 1 108 ? 18.729 -1.999 -0.435 1.00 89.56 108 SER A CA 1
ATOM 806 C C . SER A 1 108 ? 17.722 -3.102 -0.103 1.00 89.56 108 SER A C 1
ATOM 808 O O . SER A 1 108 ? 18.120 -4.117 0.460 1.00 89.56 108 SER A O 1
ATOM 810 N N . ALA A 1 109 ? 16.440 -2.931 -0.444 1.00 89.19 109 ALA A N 1
ATOM 811 C CA . ALA A 1 109 ? 15.454 -3.998 -0.354 1.00 89.19 109 ALA A CA 1
ATOM 812 C C . ALA A 1 109 ? 15.635 -4.942 -1.553 1.00 89.19 109 ALA A C 1
ATOM 814 O O . ALA A 1 109 ? 15.059 -4.740 -2.622 1.00 89.19 109 ALA A O 1
ATOM 815 N N . VAL A 1 110 ? 16.502 -5.938 -1.367 1.00 87.12 110 VAL A N 1
ATOM 816 C CA . VAL A 1 110 ? 16.859 -6.936 -2.380 1.00 87.12 110 VAL A CA 1
ATOM 817 C C . VAL A 1 110 ? 15.955 -8.155 -2.236 1.00 87.12 110 VAL A C 1
ATOM 819 O O . VAL A 1 110 ? 15.839 -8.732 -1.155 1.00 87.12 110 VAL A O 1
ATOM 822 N N . ASN A 1 111 ? 15.342 -8.560 -3.342 1.00 87.06 111 ASN A N 1
ATOM 823 C CA . ASN A 1 111 ? 14.544 -9.775 -3.409 1.00 87.06 111 ASN A CA 1
ATOM 824 C C . ASN A 1 111 ? 15.398 -11.001 -3.788 1.00 87.06 111 ASN A C 1
ATOM 826 O O . ASN A 1 111 ? 16.471 -10.848 -4.378 1.00 87.06 111 ASN A O 1
ATOM 830 N N . PRO A 1 112 ? 14.922 -12.225 -3.495 1.00 90.62 112 PRO A N 1
ATOM 831 C CA . PRO A 1 112 ? 15.505 -13.454 -4.030 1.00 90.62 112 PRO A CA 1
ATOM 832 C C . PRO A 1 112 ? 15.596 -13.447 -5.564 1.00 90.62 112 PRO A C 1
ATOM 834 O O . PRO A 1 112 ? 14.806 -12.787 -6.238 1.00 90.62 112 PRO A O 1
ATOM 837 N N . ALA A 1 113 ? 16.531 -14.220 -6.121 1.00 87.56 113 ALA A N 1
ATOM 838 C CA . ALA A 1 113 ? 16.774 -14.265 -7.567 1.00 87.56 113 ALA A CA 1
ATOM 839 C C . ALA A 1 113 ? 15.577 -14.789 -8.387 1.00 87.56 113 ALA A C 1
ATOM 841 O O . ALA A 1 113 ? 15.470 -14.493 -9.572 1.00 87.56 113 ALA A O 1
ATOM 842 N N . ASP A 1 114 ? 14.690 -15.567 -7.767 1.00 90.81 114 ASP A N 1
ATOM 843 C CA . ASP A 1 114 ? 13.485 -16.144 -8.367 1.00 90.81 114 ASP A CA 1
ATOM 844 C C . ASP A 1 114 ? 12.212 -15.331 -8.077 1.00 90.81 114 ASP A C 1
ATOM 846 O O . ASP A 1 114 ? 11.096 -15.801 -8.324 1.00 90.81 114 ASP A O 1
ATOM 850 N N . TYR A 1 115 ? 12.361 -14.117 -7.540 1.00 92.44 115 TYR A N 1
ATOM 851 C CA . TYR A 1 115 ? 11.236 -13.245 -7.247 1.00 92.44 115 TYR A CA 1
ATOM 852 C C . TYR A 1 115 ? 10.469 -12.881 -8.519 1.00 92.44 115 TYR A C 1
ATOM 854 O O . TYR A 1 115 ? 11.026 -12.345 -9.472 1.00 92.44 115 TYR A O 1
ATOM 862 N N . ASP A 1 116 ? 9.162 -13.130 -8.491 1.00 94.00 116 ASP A N 1
ATOM 863 C CA . ASP A 1 116 ? 8.237 -12.783 -9.564 1.00 94.00 116 ASP A CA 1
ATOM 864 C C . ASP A 1 116 ? 7.094 -11.946 -8.970 1.00 94.00 116 ASP A C 1
ATOM 866 O O . ASP A 1 116 ? 6.336 -12.481 -8.143 1.00 94.00 116 ASP A O 1
ATOM 870 N N . PRO A 1 117 ? 6.947 -10.661 -9.356 1.00 94.19 117 PRO A N 1
ATOM 871 C CA . PRO A 1 117 ? 5.896 -9.798 -8.824 1.00 94.19 117 PRO A CA 1
ATOM 872 C C . PRO A 1 117 ? 4.498 -10.376 -9.075 1.00 94.19 117 PRO A C 1
ATOM 874 O O . PRO A 1 117 ? 3.626 -10.248 -8.223 1.00 94.19 117 PRO A O 1
ATOM 877 N N . ARG A 1 118 ? 4.300 -11.130 -10.161 1.00 96.00 118 ARG A N 1
ATOM 878 C CA . ARG A 1 118 ? 2.991 -11.670 -10.570 1.00 96.00 118 ARG A CA 1
ATOM 879 C C . ARG A 1 118 ? 2.486 -12.790 -9.668 1.00 96.00 118 ARG A C 1
ATOM 881 O O . ARG A 1 118 ? 1.309 -13.131 -9.691 1.00 96.00 118 ARG A O 1
ATOM 888 N N . LYS A 1 119 ? 3.377 -13.379 -8.867 1.00 97.38 119 LYS A N 1
ATOM 889 C CA . LYS A 1 119 ? 3.040 -14.414 -7.877 1.00 97.38 119 LYS A CA 1
ATOM 890 C C . LYS A 1 119 ? 2.744 -13.826 -6.498 1.00 97.38 119 LYS A C 1
ATOM 892 O O . LYS A 1 119 ? 2.525 -14.578 -5.548 1.00 97.38 119 LYS A O 1
ATOM 897 N N . ARG A 1 120 ? 2.826 -12.503 -6.335 1.00 96.00 120 ARG A N 1
ATOM 898 C CA . ARG A 1 120 ? 2.700 -11.852 -5.030 1.00 96.00 120 ARG A CA 1
ATOM 899 C C . ARG A 1 120 ? 1.245 -11.475 -4.759 1.00 96.00 120 ARG A C 1
ATOM 901 O O . ARG A 1 120 ? 0.578 -11.005 -5.676 1.00 96.00 120 ARG A O 1
ATOM 908 N N . PRO A 1 121 ? 0.765 -11.599 -3.506 1.00 97.00 121 PRO A N 1
ATOM 909 C CA . PRO A 1 121 ? -0.603 -11.223 -3.162 1.00 97.00 121 PRO A CA 1
ATOM 910 C C . PRO A 1 121 ? -0.958 -9.799 -3.591 1.00 97.00 121 PRO A C 1
ATOM 912 O O . PRO A 1 121 ? -1.997 -9.616 -4.202 1.00 97.00 121 PRO A O 1
ATOM 915 N N . TRP A 1 122 ? -0.056 -8.835 -3.363 1.00 93.38 122 TRP A N 1
ATOM 916 C CA . TRP A 1 122 ? -0.266 -7.429 -3.724 1.00 93.38 122 TRP A CA 1
ATOM 917 C C . TRP A 1 122 ? -0.464 -7.200 -5.226 1.00 93.38 122 TRP A C 1
ATOM 919 O O . TRP A 1 122 ? -1.112 -6.234 -5.594 1.00 93.38 122 TRP A O 1
ATOM 929 N N . TYR A 1 123 ? 0.085 -8.064 -6.084 1.00 95.19 123 TYR A N 1
ATOM 930 C CA . TYR A 1 123 ? -0.110 -7.976 -7.531 1.00 95.19 123 TYR A CA 1
ATOM 931 C C . TYR A 1 123 ? -1.403 -8.676 -7.952 1.00 95.19 123 TYR A C 1
ATOM 933 O O . TYR A 1 123 ? -2.107 -8.210 -8.833 1.00 95.19 123 TYR A O 1
ATOM 941 N N . ILE A 1 124 ? -1.717 -9.813 -7.323 1.00 97.06 124 ILE A N 1
ATOM 942 C CA . ILE A 1 124 ? -2.897 -10.627 -7.649 1.00 97.06 124 ILE A CA 1
ATOM 943 C C . ILE A 1 124 ? -4.195 -9.947 -7.194 1.00 97.06 124 ILE A C 1
ATOM 945 O O . ILE A 1 124 ? -5.235 -10.151 -7.812 1.00 97.06 124 ILE A O 1
ATOM 949 N N . SER A 1 125 ? -4.149 -9.195 -6.092 1.00 93.56 125 SER A N 1
ATOM 950 C CA . SER A 1 125 ? -5.309 -8.495 -5.533 1.00 93.56 125 SER A CA 1
ATOM 951 C C . SER A 1 125 ? -5.499 -7.072 -6.058 1.00 93.56 125 SER A C 1
ATOM 953 O O . SER A 1 125 ? -6.434 -6.417 -5.601 1.00 93.56 125 SER A O 1
ATOM 955 N N . ALA A 1 126 ? -4.578 -6.584 -6.894 1.00 84.62 126 ALA A N 1
ATOM 956 C CA . ALA A 1 126 ? -4.643 -5.252 -7.488 1.00 84.62 126 ALA A CA 1
ATOM 957 C C . ALA A 1 126 ? -5.685 -5.178 -8.613 1.00 84.62 126 ALA A C 1
ATOM 959 O O . ALA A 1 126 ? -5.969 -6.225 -9.241 1.00 84.62 126 ALA A O 1
#

Solvent-accessible surface area (backbone atoms only — not comparable to full-atom values): 7321 Å² total; per-residue (Å²): 116,69,71,65,53,52,53,54,52,50,53,52,52,52,51,52,53,52,52,50,51,51,52,51,50,52,51,50,51,51,52,51,52,52,51,52,53,52,52,52,52,50,50,52,52,52,54,51,51,51,53,52,50,52,54,52,52,75,71,50,58,76,78,42,51,38,94,44,71,88,52,47,36,72,63,54,53,51,52,38,46,52,49,40,70,73,36,74,89,50,87,66,37,72,52,64,41,98,86,39,27,58,50,59,30,56,76,83,73,72,72,65,96,83,65,46,43,69,80,33,68,78,53,67,75,100

Radius of gyration: 29.06 Å; Cα contacts (8 Å, |Δi|>4): 82; chains: 1; bounding box: 58×28×85 Å

Secondary structure (DSSP, 8-state):
-HHHHHHHHHHHHHHHHHHHHHHHHHHHHHHHHHHHHHHHHHHHHHHHHHHHHHHHHHTS-GGGG-SSTT---HHHHHHHHHHHHH-TT-S-EEEE-TT--EEEESTT-PPPTT--GGGSHHHHT-

pLDDT: mean 89.88, std 8.38, range [63.75, 98.56]

=== Feature glossary ===
The record interleaves many kinds of information about one protein. Here is each kind framed as the question it answers.

Q: What does the local fold look like, residue by residue?
A: The Foldseek 3Di string encodes local tertiary geometry as a 20-letter alphabet — one character per residue — derived from the relative positions of nearby Cα atoms. Unlike the amino-acid sequence, 3Di is a direct function of the 3D structure, so two proteins with the same fold have similar 3Di strings even at low sequence identity.

Q: Which residues are in helices, strands, or loops?
A: The SS8 string is DSSP's per-residue secondary-structure call. α-helix (H) 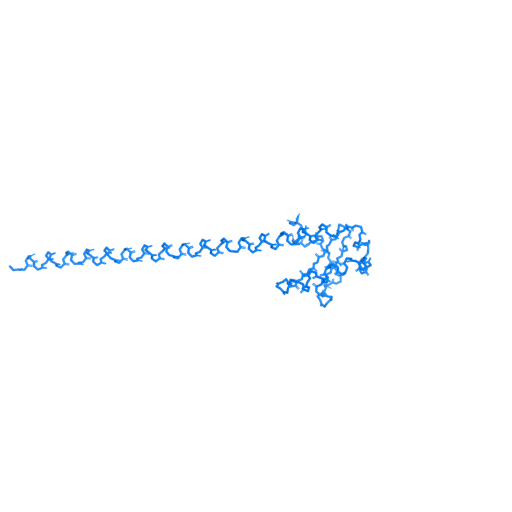means an i→i+4 H-bond ladder; β-strand (E) means the residue participates in a β-sheet; 3₁₀ (G) and π (I) are tighter and wider helices; T/S are turns/bends; '-' is loop.

Q: How big and how compact is the whole molecule?
A: Radius of gyration (Rg) is the root-mean-square distance of Cα atoms from their centroid — a single number for overall size and compactness. A globular domain of N residues has Rg ≈ 2.2·N^0.38 Å; an extended or disordered chain has a much larger Rg. The Cα contact count is the number of residue pairs whose Cα atoms are within 8 Å and are more than four positions apart in sequence — a standard proxy for tertiary packing density. The bounding box is the smallest axis-aligned box enclosing all Cα atoms.

Q: Where is each backbone atom in 3D?
A: Structure coordinates are given as an mmCIF _atom_site loop: one row per atom with element, residue name, chain id, sequence number, and x/y/z position in Å. Only the four main-chain atoms per residue are included here; side chains are omitted to keep the record compact.

Q: What is the amino-acid chain?
A: Primary structure: the covalent order of the twenty standard amino acids along the backbone. Two proteins with the same sequence will (almost always) fold to the same structure; two with 30% identity often share a fold but not the details.

Q: What if only a Cα trace is available?
A: Three-state secondary structure (P-SEA) collapses the eight DSSP classes into helix (a), strand (b), and coil (c). P-SEA assigns these from Cα geometry alone — distances and angles — without requiring backbone oxygens, so it works on any Cα trace.

Q: What family and function is it annotated with?
A: Database cross-references. InterPro integrates a dozen domain/family signature databases into unified entries with residue-range hits. GO terms attach function/process/location labels with evidence codes. CATH codes position the fold in a four-level structural taxonomy. Organism is the NCBI-taxonomy species name.

Q: How confident is the AlphaFold model at each residue?
A: pLDDT is the predicted lDDT-Cα score: AlphaFold's confidence that the local environment of each residue (all inter-atomic distances wit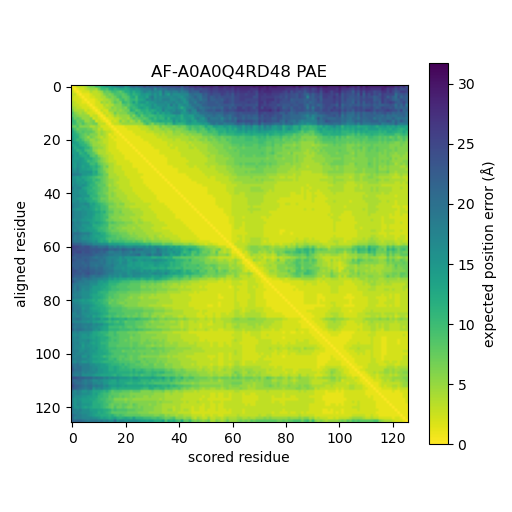hin 15 Å) is correctly placed. It is a per-residue number between 0 and 100, with higher meaning more reliable.

Q: How mobile is each atom in the crystal?
A: B-factor (Debye–Waller factor) reflects atomic displacement in the crystal lattice. It is an experimental observable (units Å²), not a prediction; low values mean the atom is pinned down, high values mean it moves or is heterogeneous across the crystal.

Q: Which residues are buried vs exposed?
A: SASA measures how much of the protein is reachable by solvent. It is computed by rolling a water-sized probe over the atomic surface and summing the exposed area (Å²). Per-residue SASA distinguishes core (buried, low SASA) from surface (exposed, high SASA) residues; total SASA is a whole-molecule size measure.

Q: What do the diagnostic plots show?
A: Plot images: a contact map (which residues are close in 3D, as an N×N binary image), a Ramachandran scatter (backbone torsion angles, revealing secondary-structure composition at a glance), and — for AlphaFold structures — a PAE heatmap (pairwise prediction confidence).

Q: What known structures does this most resemble?
A: The Foldseek neighbor list gives the closest experimentally determined structures in the PDB, ranked by structural alignment. TM-score near 1 means near-identical fold; near 0.3 means only rough topology match. This is how one finds what a novel AlphaFold prediction most resembles in the solved-structure universe.

Q: Are the domains correctly placed relative to each other?
A: Predicted aligned error is AlphaFold's pairwise confidence. Unlike pLDDT (per-residue), PAE is per-residue-pair and captures whether two parts of the structure are correctly placed relative to each other. Units are ångströms of expected positional error.

Q: What do the rendered images show?
A: Structure images are PyMOL renders from six orthogonal camera directions. Cartoon representation draws helices as coils and strands as arrows; sticks shows the backbone as bonds; surface shows the solvent-excluded envelope. Rainbow coloring maps sequence position to hue (blue→red, N→C); chain coloring assigns a distinct color per polypeptide.

Q: What are the backbone torsion angles?
A: φ (phi) and ψ (psi) are the two rotatable backbone dihedrals per residue: φ is the C(i-1)–N–Cα–C torsion, ψ is the N–Cα–C–N(i+1) torsion, both in degrees on (−180°, 180°]. α-helical residues cluster near (−60°, −45°); β-strand residues near (−120°, +130°). A Ramachandran plot is simply a scatter of (φ, ψ) for every residue.